Protein AF-A0AAP4R374-F1 (afdb_monomer)

Secondary structure (DSSP, 8-state):
--TTTT-HHHHHHHHHHTSTTGGGSTTT---PPP-HHHHHHHHHHHHHHHHHGGG----TTHHHHSPPTTSPPPP--S--HHHHHHHHHHHHHHHTTB-TTT-PBPTT-PPP--

Sequence (114 aa):
MSVAAGSSRSALLLGSAFDANGGNDPVSNLEVHADRERVHGYNVIGKFLRANDGRNPKVPDLDKIVPLPPAKLLAWDATFQWQNDQDDVNEMARARHLDPATGLLLPGSTAPHG

InterPro domains:
  IPR045653 Domain of unknown function DUF6396 [PF19933] (10-104)

Foldseek 3Di:
DDLQQLDLVNLQLQLLLLDPCSCVDPSNPPVDHRDVVSNVQSVLSSVVSVVCVVVRDGQNVCCQRRNDPPDDHDDDPSDGPRVVVLVVQCVVCVVVCAHSVPRHHPPPPDDPDD

Mean predicted aligned error: 6.74 Å

Radius of gyration: 18.94 Å; Cα contacts (8 Å, |Δi|>4): 130; chains: 1; bounding box: 46×26×62 Å

pLDDT: mean 87.23, std 11.71, range [48.38, 97.5]

Structure (mmCIF, N/CA/C/O backbone):
data_AF-A0AAP4R374-F1
#
_entry.id   AF-A0AAP4R374-F1
#
loop_
_atom_site.group_PDB
_atom_site.id
_atom_site.type_symbol
_atom_site.label_atom_id
_atom_site.label_alt_id
_atom_site.label_comp_id
_atom_site.label_asym_id
_atom_site.label_entity_id
_atom_site.label_seq_id
_atom_site.pdbx_PDB_ins_code
_atom_site.Cartn_x
_atom_site.Cartn_y
_atom_site.Cartn_z
_atom_site.occupancy
_atom_site.B_iso_or_equiv
_atom_site.auth_seq_id
_atom_site.auth_comp_id
_atom_site.auth_asym_id
_atom_site.auth_atom_id
_atom_site.pdbx_PDB_model_num
ATOM 1 N N . MET A 1 1 ? 4.014 13.665 -1.051 1.00 78.00 1 MET A N 1
ATOM 2 C CA . MET A 1 1 ? 3.683 12.566 -0.111 1.00 78.00 1 MET A CA 1
ATOM 3 C C . MET A 1 1 ? 4.255 11.265 -0.656 1.00 78.00 1 MET A C 1
ATOM 5 O O . MET A 1 1 ? 4.274 11.107 -1.869 1.00 78.00 1 MET A O 1
ATOM 9 N N . SER A 1 2 ? 4.753 10.365 0.189 1.00 94.81 2 SER A N 1
ATOM 10 C CA . SER A 1 2 ? 5.389 9.103 -0.228 1.00 94.81 2 SER A CA 1
ATOM 11 C C . SER A 1 2 ? 4.437 7.912 -0.078 1.00 94.81 2 SER A C 1
ATOM 13 O O . SER A 1 2 ? 3.379 8.037 0.539 1.00 94.81 2 SER A O 1
ATOM 15 N N . VAL A 1 3 ? 4.818 6.748 -0.614 1.00 97.00 3 VAL A N 1
ATOM 16 C CA . VAL A 1 3 ? 4.079 5.490 -0.395 1.00 97.00 3 VAL A CA 1
ATOM 17 C C . VAL A 1 3 ? 4.062 5.111 1.082 1.00 97.00 3 VAL A C 1
ATOM 19 O O . VAL A 1 3 ? 3.003 4.797 1.613 1.00 97.00 3 VAL A O 1
ATOM 22 N N . ALA A 1 4 ? 5.204 5.236 1.766 1.00 96.56 4 ALA A N 1
ATOM 23 C CA . ALA A 1 4 ? 5.304 4.926 3.189 1.00 96.56 4 ALA A CA 1
ATOM 24 C C . ALA A 1 4 ? 4.356 5.778 4.051 1.00 96.56 4 ALA A C 1
ATOM 26 O O . ALA A 1 4 ? 3.785 5.300 5.030 1.00 96.56 4 ALA A O 1
ATOM 27 N N . ALA A 1 5 ? 4.127 7.027 3.634 1.00 96.69 5 ALA A N 1
ATOM 28 C CA . ALA A 1 5 ? 3.185 7.945 4.267 1.00 96.69 5 ALA A CA 1
ATOM 29 C C . ALA A 1 5 ? 1.711 7.708 3.881 1.00 96.69 5 ALA A C 1
ATOM 31 O O . ALA A 1 5 ? 0.867 8.512 4.261 1.00 96.69 5 ALA A O 1
ATOM 32 N N . GLY A 1 6 ? 1.398 6.656 3.119 1.00 96.88 6 GLY A N 1
ATOM 33 C CA 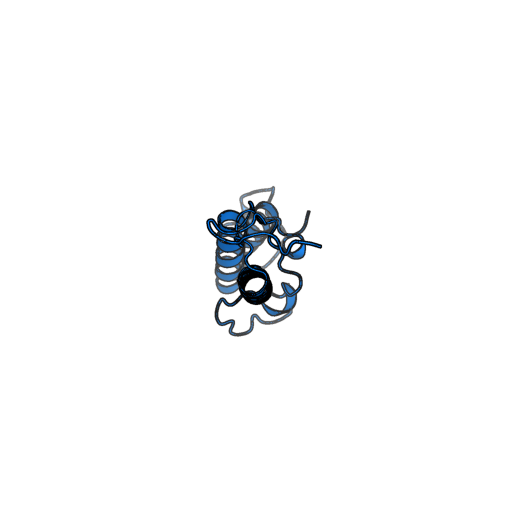. GLY A 1 6 ? 0.027 6.300 2.751 1.00 96.88 6 GLY A CA 1
ATOM 34 C C . GLY A 1 6 ? -0.439 6.802 1.381 1.00 96.88 6 GLY A C 1
ATOM 35 O O . GLY A 1 6 ? -1.610 6.671 1.037 1.00 96.88 6 GLY A O 1
ATOM 36 N N . SER A 1 7 ? 0.443 7.372 0.551 1.00 97.50 7 SER A N 1
ATOM 37 C CA . SER A 1 7 ? 0.018 7.911 -0.745 1.00 97.50 7 SER A CA 1
ATOM 38 C C . SER A 1 7 ? -0.174 6.817 -1.798 1.00 97.50 7 SER A C 1
ATOM 40 O O . SER A 1 7 ? 0.780 6.367 -2.439 1.00 97.50 7 SER A O 1
ATOM 42 N N . SER A 1 8 ? -1.433 6.452 -2.052 1.00 97.19 8 SER A N 1
ATOM 43 C CA . SER A 1 8 ? -1.800 5.528 -3.136 1.00 97.19 8 SER A CA 1
ATOM 44 C C . SER A 1 8 ? -1.416 6.055 -4.527 1.00 97.19 8 SER A C 1
ATOM 46 O O . SER A 1 8 ? -1.103 5.270 -5.423 1.00 97.19 8 SER A O 1
ATOM 48 N N . ARG A 1 9 ? -1.378 7.384 -4.706 1.00 95.25 9 ARG A N 1
ATOM 49 C CA . ARG A 1 9 ? -0.903 8.034 -5.937 1.00 95.25 9 ARG A CA 1
ATOM 50 C C . ARG A 1 9 ? 0.592 7.822 -6.149 1.00 95.25 9 ARG A C 1
ATOM 52 O O . ARG A 1 9 ? 0.995 7.495 -7.259 1.00 95.25 9 ARG A O 1
ATOM 59 N N . SER A 1 10 ? 1.402 7.959 -5.102 1.00 95.69 10 SER A N 1
ATOM 60 C CA . SER A 1 10 ? 2.837 7.672 -5.199 1.00 95.69 10 SER A CA 1
ATOM 61 C C . SER A 1 10 ? 3.101 6.192 -5.469 1.00 95.69 10 SER A C 1
ATOM 63 O O . SER A 1 10 ? 4.038 5.875 -6.194 1.00 95.69 10 SER A O 1
ATOM 65 N N . ALA A 1 11 ? 2.254 5.289 -4.957 1.00 96.56 11 ALA A N 1
ATOM 66 C CA . ALA A 1 11 ? 2.372 3.858 -5.241 1.00 96.56 11 ALA A CA 1
ATOM 67 C C . ALA A 1 11 ? 2.091 3.574 -6.720 1.00 96.56 11 ALA A C 1
ATOM 69 O O . ALA A 1 11 ? 2.856 2.864 -7.360 1.00 96.56 11 ALA A O 1
ATOM 70 N N . LEU A 1 12 ? 1.048 4.196 -7.283 1.00 93.75 12 LEU A N 1
ATOM 71 C CA . LEU A 1 12 ? 0.757 4.105 -8.713 1.00 93.75 12 LEU A CA 1
ATOM 72 C C . LEU A 1 12 ? 1.921 4.626 -9.565 1.00 93.75 12 LEU A C 1
ATOM 74 O O . LEU A 1 12 ? 2.329 3.942 -10.492 1.00 93.75 12 LEU A O 1
ATOM 78 N N . LEU A 1 13 ? 2.471 5.799 -9.234 1.00 92.44 13 LEU A N 1
ATOM 79 C CA . LEU A 1 13 ? 3.590 6.388 -9.977 1.00 92.44 13 LEU A CA 1
ATOM 80 C C . LEU A 1 13 ? 4.830 5.488 -9.971 1.00 92.44 13 LEU A C 1
ATOM 82 O O . LEU A 1 13 ? 5.442 5.296 -11.017 1.00 92.44 13 LEU A O 1
ATOM 86 N N . LEU A 1 14 ? 5.177 4.903 -8.820 1.00 93.12 14 LEU A N 1
ATOM 87 C CA . LEU A 1 14 ? 6.295 3.961 -8.731 1.00 93.12 14 LEU A CA 1
ATOM 88 C C . LEU A 1 14 ? 6.010 2.665 -9.492 1.00 93.12 14 LEU A C 1
ATOM 90 O O . LEU A 1 14 ? 6.886 2.180 -10.198 1.00 93.12 14 LEU A O 1
ATOM 94 N N . GLY A 1 15 ? 4.787 2.135 -9.410 1.00 93.38 15 GLY A N 1
ATOM 95 C CA . GLY A 1 15 ? 4.365 0.997 -10.225 1.00 93.38 15 GLY A CA 1
ATOM 96 C C . GLY A 1 15 ? 4.526 1.275 -11.721 1.00 93.38 15 GLY A C 1
ATOM 97 O O . GLY A 1 15 ? 5.141 0.477 -12.416 1.00 93.38 15 GLY A O 1
ATOM 98 N N . SER A 1 16 ? 4.061 2.432 -12.200 1.00 91.25 16 SER A N 1
ATOM 99 C CA . SER A 1 16 ? 4.226 2.842 -13.599 1.00 91.25 16 SER A CA 1
ATOM 100 C C . SER A 1 16 ? 5.692 2.990 -13.997 1.00 91.25 16 SER A C 1
ATOM 102 O O . SER A 1 16 ? 6.052 2.588 -15.096 1.00 91.25 16 SER A O 1
ATOM 104 N N . ALA A 1 17 ? 6.549 3.515 -13.117 1.00 89.62 17 ALA A N 1
ATOM 105 C CA . ALA A 1 17 ? 7.972 3.680 -13.410 1.00 89.62 17 ALA A CA 1
ATOM 106 C C . ALA A 1 17 ? 8.695 2.345 -13.663 1.00 89.62 17 ALA A C 1
ATOM 108 O O . ALA A 1 17 ? 9.593 2.293 -14.496 1.00 89.62 17 ALA A O 1
ATOM 109 N N . PHE A 1 18 ? 8.291 1.267 -12.980 1.00 90.75 18 PHE A N 1
ATOM 110 C CA . PHE A 1 18 ? 8.838 -0.083 -13.178 1.00 90.75 18 PHE A CA 1
ATOM 111 C C . PHE A 1 18 ? 8.139 -0.879 -14.296 1.00 90.75 18 PHE A C 1
ATOM 113 O O . PHE A 1 18 ? 8.526 -2.020 -14.564 1.00 90.75 18 PHE A O 1
ATOM 120 N N . ASP A 1 19 ? 7.113 -0.332 -14.951 1.00 89.06 19 ASP A N 1
ATOM 121 C CA . ASP A 1 19 ? 6.484 -0.971 -16.108 1.00 89.06 19 ASP A CA 1
ATOM 122 C C . ASP A 1 19 ? 7.405 -0.859 -17.338 1.00 89.06 19 ASP A C 1
ATOM 124 O O . ASP A 1 19 ? 8.060 0.158 -17.556 1.00 89.06 19 ASP A O 1
ATOM 128 N N . ALA A 1 20 ? 7.431 -1.887 -18.190 1.00 75.44 20 ALA A N 1
ATOM 129 C CA . ALA A 1 20 ? 8.179 -1.881 -19.449 1.00 75.44 20 ALA A CA 1
ATOM 130 C C . ALA A 1 20 ? 7.758 -0.743 -20.396 1.00 75.44 20 ALA A C 1
ATOM 132 O O . ALA A 1 20 ? 8.562 -0.293 -21.209 1.00 75.44 20 ALA A O 1
ATOM 133 N N . ASN A 1 21 ? 6.518 -0.265 -20.271 1.00 70.44 21 ASN A N 1
ATOM 134 C CA . ASN A 1 21 ? 6.004 0.886 -21.016 1.00 70.44 21 ASN A CA 1
ATOM 135 C C . ASN A 1 21 ? 6.115 2.213 -20.240 1.00 70.44 21 ASN A C 1
ATOM 137 O O . ASN A 1 21 ? 5.766 3.263 -20.782 1.00 70.44 21 ASN A O 1
ATOM 141 N N . GLY A 1 22 ? 6.596 2.180 -18.991 1.00 61.06 22 GLY A N 1
ATOM 142 C CA . GLY A 1 22 ? 6.677 3.321 -18.075 1.00 61.06 22 GLY A CA 1
ATOM 143 C C . GLY A 1 22 ? 7.527 4.486 -18.579 1.00 61.06 22 GLY A C 1
ATOM 144 O O . GLY A 1 22 ? 7.309 5.627 -18.173 1.00 61.06 22 GLY A O 1
ATOM 145 N N . GLY A 1 23 ? 8.440 4.212 -19.517 1.00 54.22 23 GLY A N 1
ATOM 146 C CA . GLY A 1 23 ? 9.275 5.214 -20.183 1.00 54.22 23 GLY A CA 1
ATOM 147 C C . GLY A 1 23 ? 8.544 6.115 -21.188 1.00 54.22 23 GLY A C 1
ATOM 148 O O . GLY A 1 23 ? 9.129 7.100 -21.627 1.00 54.22 23 GLY A O 1
ATOM 149 N N . ASN A 1 24 ? 7.286 5.817 -21.549 1.00 61.09 24 ASN A N 1
ATOM 150 C CA . ASN A 1 24 ? 6.504 6.645 -22.480 1.00 61.09 24 ASN A CA 1
ATOM 151 C C . ASN A 1 24 ? 5.680 7.747 -21.791 1.00 61.09 24 ASN A C 1
ATOM 153 O O . ASN A 1 24 ? 5.221 8.664 -22.473 1.00 61.09 24 ASN A O 1
ATOM 157 N N . ASP A 1 25 ? 5.489 7.684 -20.468 1.00 68.06 25 ASP A N 1
ATOM 158 C CA . ASP A 1 25 ? 4.851 8.756 -19.698 1.00 68.06 25 ASP A CA 1
ATOM 159 C C . ASP A 1 25 ? 5.938 9.624 -19.029 1.00 68.06 25 ASP A C 1
ATOM 161 O O . ASP A 1 25 ? 6.671 9.136 -18.160 1.00 68.06 25 ASP A O 1
ATOM 165 N N . PRO A 1 26 ? 6.060 10.916 -19.396 1.00 66.44 26 PRO A N 1
ATOM 166 C CA . PRO A 1 26 ? 7.063 11.808 -18.819 1.00 66.44 26 PRO A CA 1
ATOM 167 C C . PRO A 1 26 ? 6.907 12.009 -17.303 1.00 66.44 26 PRO A C 1
ATOM 169 O O . PRO A 1 26 ? 7.854 12.446 -16.655 1.00 66.44 26 PRO A O 1
ATOM 172 N N . VAL A 1 27 ? 5.747 11.690 -16.717 1.00 68.81 27 VAL A N 1
ATOM 173 C CA . VAL A 1 27 ? 5.487 11.809 -15.273 1.00 68.81 27 VAL A CA 1
ATOM 174 C C . VAL A 1 27 ? 6.043 10.618 -14.479 1.00 68.81 27 VAL A C 1
ATOM 176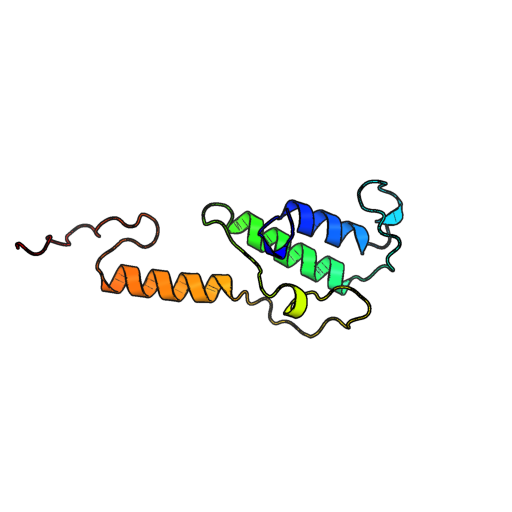 O O . VAL A 1 27 ? 6.340 10.770 -13.293 1.00 68.81 27 VAL A O 1
ATOM 179 N N . SER A 1 28 ? 6.202 9.445 -15.100 1.00 65.12 28 SER A N 1
ATOM 180 C CA . SER A 1 28 ? 6.709 8.224 -14.448 1.00 65.12 28 SER A CA 1
ATOM 181 C C . SER A 1 28 ? 8.101 7.791 -14.908 1.00 65.12 28 SER A C 1
ATOM 183 O O . SER A 1 28 ? 8.598 6.768 -14.441 1.00 65.12 28 SER A O 1
ATOM 185 N N . ASN A 1 29 ? 8.750 8.540 -15.801 1.00 69.38 29 ASN A N 1
ATOM 186 C CA . ASN A 1 29 ? 10.088 8.201 -16.272 1.00 69.38 29 ASN A CA 1
ATOM 187 C C . ASN A 1 29 ? 11.146 8.456 -15.178 1.00 69.38 29 ASN A C 1
ATOM 189 O O . ASN A 1 29 ? 11.546 9.593 -14.939 1.00 69.38 29 ASN A O 1
ATOM 193 N N . LEU A 1 30 ? 11.583 7.384 -14.509 1.00 74.25 30 LEU A N 1
ATOM 194 C CA . LEU A 1 30 ? 12.618 7.408 -13.465 1.00 74.25 30 LEU A CA 1
ATOM 195 C C . LEU A 1 30 ? 13.944 6.771 -13.913 1.00 74.25 30 LEU A C 1
ATOM 197 O O . LEU A 1 30 ? 14.783 6.483 -13.064 1.00 74.25 30 LEU A O 1
ATOM 201 N N . GLU A 1 31 ? 14.119 6.500 -15.214 1.00 76.56 31 GLU A N 1
ATOM 202 C CA . GLU A 1 31 ? 15.300 5.806 -15.767 1.00 76.56 31 GLU A CA 1
ATOM 203 C C . GLU A 1 31 ? 15.601 4.450 -15.087 1.00 76.56 31 GLU A C 1
ATOM 205 O O . GLU A 1 31 ? 16.736 3.974 -15.059 1.00 76.56 31 GLU A O 1
ATOM 210 N N . VAL A 1 32 ? 14.573 3.801 -14.532 1.00 80.31 32 VAL A N 1
ATOM 211 C CA . VAL A 1 32 ? 14.683 2.483 -13.897 1.00 80.31 32 VAL A CA 1
ATOM 212 C C . VAL A 1 32 ? 14.439 1.362 -14.905 1.00 80.31 32 VAL A C 1
ATOM 214 O O . VAL A 1 32 ? 13.701 1.516 -15.878 1.00 80.31 32 VAL A O 1
ATOM 217 N N . HIS A 1 33 ? 15.042 0.198 -14.661 1.00 85.25 33 HIS A N 1
ATOM 218 C CA . HIS A 1 33 ? 14.735 -1.001 -15.434 1.00 85.25 33 HIS A CA 1
ATOM 219 C C . HIS A 1 33 ? 13.331 -1.518 -15.115 1.00 85.25 33 HIS A C 1
ATOM 221 O O . HIS A 1 33 ? 12.885 -1.474 -13.967 1.00 85.25 33 HIS A O 1
ATOM 227 N N . ALA A 1 34 ? 12.670 -2.067 -16.134 1.00 88.25 34 ALA A N 1
ATOM 228 C CA . ALA A 1 34 ? 11.382 -2.719 -15.969 1.00 88.25 34 ALA A CA 1
ATOM 229 C C . ALA A 1 34 ? 11.481 -3.904 -14.993 1.00 88.25 34 ALA A C 1
ATOM 231 O O . ALA A 1 34 ? 12.366 -4.751 -15.121 1.00 88.25 34 ALA A O 1
ATOM 232 N N . ASP A 1 35 ? 10.545 -3.986 -14.051 1.00 91.00 35 ASP A N 1
ATOM 233 C CA . ASP A 1 35 ? 10.516 -4.998 -12.996 1.00 91.00 35 ASP A CA 1
ATOM 234 C C . ASP A 1 35 ? 9.060 -5.343 -12.655 1.00 91.00 35 ASP A C 1
ATOM 236 O O . ASP A 1 35 ? 8.364 -4.633 -11.926 1.00 91.00 35 ASP A O 1
ATOM 240 N N . ARG A 1 36 ? 8.581 -6.462 -13.209 1.00 90.44 36 ARG A N 1
ATOM 241 C CA . ARG A 1 36 ? 7.182 -6.894 -13.064 1.00 90.44 36 ARG A CA 1
ATOM 242 C C . ARG A 1 36 ? 6.798 -7.204 -11.620 1.00 90.44 36 ARG A C 1
ATOM 244 O O . ARG A 1 36 ? 5.634 -7.020 -11.264 1.00 90.44 36 ARG A O 1
ATOM 251 N N . GLU A 1 37 ? 7.736 -7.672 -10.802 1.00 91.31 37 GLU A N 1
ATOM 252 C CA . GLU A 1 37 ? 7.447 -7.999 -9.407 1.00 91.31 37 GLU A CA 1
ATOM 253 C C . GLU A 1 37 ? 7.252 -6.715 -8.593 1.00 91.31 37 GLU A C 1
ATOM 255 O O . GLU A 1 37 ? 6.305 -6.619 -7.811 1.00 91.31 37 GLU A O 1
ATOM 260 N N . ARG A 1 38 ? 8.047 -5.669 -8.861 1.00 92.50 38 ARG A N 1
ATOM 261 C CA . ARG A 1 38 ? 7.830 -4.329 -8.285 1.00 92.50 38 ARG A CA 1
ATOM 262 C C . ARG A 1 38 ? 6.531 -3.694 -8.749 1.00 92.50 38 ARG A C 1
ATOM 264 O O . ARG A 1 38 ? 5.817 -3.128 -7.922 1.00 92.50 38 ARG A O 1
ATOM 271 N N . VAL A 1 39 ? 6.197 -3.804 -10.038 1.00 93.31 39 VAL A N 1
ATOM 272 C CA . VAL A 1 39 ? 4.896 -3.347 -10.559 1.00 93.31 39 VAL A CA 1
ATOM 273 C C . VAL A 1 39 ? 3.766 -4.016 -9.777 1.00 93.31 39 VAL A C 1
ATOM 275 O O . VAL A 1 39 ? 2.847 -3.345 -9.303 1.00 93.31 39 VAL A O 1
ATOM 278 N N . HIS A 1 40 ? 3.838 -5.338 -9.598 1.00 92.88 40 HIS A N 1
ATOM 279 C CA . HIS A 1 40 ? 2.850 -6.081 -8.824 1.00 92.88 40 HIS A CA 1
ATOM 280 C C . HIS A 1 40 ? 2.787 -5.606 -7.365 1.00 92.88 40 HIS A C 1
ATOM 282 O O . HIS A 1 40 ? 1.701 -5.282 -6.884 1.00 92.88 40 HIS A O 1
ATOM 288 N N . GLY A 1 41 ? 3.933 -5.483 -6.691 1.00 94.25 41 GLY A N 1
ATOM 289 C CA . GLY A 1 41 ? 4.013 -5.028 -5.304 1.00 94.25 41 GLY A CA 1
ATOM 290 C C . GLY A 1 41 ? 3.393 -3.643 -5.097 1.00 94.25 41 GLY A C 1
ATOM 291 O O . GLY A 1 41 ? 2.505 -3.475 -4.260 1.00 94.25 41 GLY A O 1
ATOM 292 N N . TYR A 1 42 ? 3.765 -2.658 -5.919 1.00 95.25 42 TYR A N 1
ATOM 293 C CA . TYR A 1 42 ? 3.186 -1.314 -5.845 1.00 95.25 42 TYR A CA 1
ATOM 294 C C . TYR A 1 42 ? 1.689 -1.281 -6.179 1.00 95.25 42 TYR A C 1
ATOM 296 O O . TYR A 1 42 ? 0.945 -0.495 -5.585 1.00 95.25 42 TYR A O 1
ATOM 304 N N . ASN A 1 43 ? 1.211 -2.163 -7.060 1.00 95.19 43 ASN A N 1
ATOM 305 C CA . ASN A 1 43 ? -0.217 -2.310 -7.336 1.00 95.19 43 ASN A CA 1
ATOM 306 C C . ASN A 1 43 ? -0.992 -2.870 -6.135 1.00 95.19 43 ASN A C 1
ATOM 308 O O . ASN A 1 43 ? -2.084 -2.375 -5.838 1.00 95.19 43 ASN A O 1
ATOM 312 N N . VAL A 1 44 ? -0.446 -3.869 -5.434 1.00 96.19 44 VAL A N 1
ATOM 313 C CA . VAL A 1 44 ? -1.042 -4.412 -4.202 1.00 96.19 44 VAL A CA 1
ATOM 314 C C . VAL A 1 44 ? -1.074 -3.337 -3.113 1.00 96.19 44 VAL A C 1
ATOM 316 O O . VAL A 1 44 ? -2.143 -3.077 -2.558 1.00 96.19 44 VAL A O 1
ATOM 319 N N . ILE A 1 45 ? 0.039 -2.630 -2.886 1.00 96.75 45 ILE A N 1
ATOM 320 C CA . ILE A 1 45 ? 0.112 -1.511 -1.930 1.00 96.75 45 ILE A CA 1
ATOM 321 C C . ILE A 1 45 ? -0.909 -0.422 -2.277 1.00 96.75 45 ILE A C 1
ATOM 323 O O . ILE A 1 45 ? -1.666 0.026 -1.418 1.00 96.75 45 ILE A O 1
ATOM 327 N N . GLY A 1 46 ? -0.980 -0.004 -3.542 1.00 96.94 46 GLY A N 1
ATOM 328 C CA . GLY A 1 46 ? -1.915 1.028 -3.982 1.00 96.94 46 GLY A CA 1
ATOM 329 C C . GLY A 1 46 ? -3.381 0.633 -3.775 1.00 96.94 46 GLY A C 1
ATOM 330 O O . GLY A 1 46 ? -4.190 1.475 -3.385 1.00 96.94 46 GLY A O 1
ATOM 331 N N . LYS A 1 47 ? -3.735 -0.641 -4.002 1.00 96.69 47 LYS A N 1
ATOM 332 C CA . LYS A 1 47 ? -5.078 -1.171 -3.708 1.00 96.69 47 LYS A CA 1
ATOM 333 C C . LYS A 1 47 ? -5.366 -1.168 -2.209 1.00 96.69 47 LYS A C 1
ATOM 335 O O . LYS A 1 47 ? -6.425 -0.686 -1.820 1.00 96.69 47 LYS A O 1
ATOM 340 N N . PHE A 1 48 ? -4.424 -1.639 -1.393 1.00 96.56 48 PHE A N 1
ATOM 341 C CA . PHE A 1 48 ? -4.534 -1.622 0.064 1.00 96.56 48 PHE A CA 1
ATOM 342 C C . PHE A 1 48 ? -4.766 -0.202 0.601 1.00 96.56 48 PHE A C 1
ATOM 344 O O . PHE A 1 48 ? -5.723 0.023 1.339 1.00 96.56 48 PHE A O 1
ATOM 351 N N . LEU A 1 49 ? -3.954 0.769 0.174 1.00 97.19 49 LEU A N 1
ATOM 352 C CA . LEU A 1 49 ? -4.077 2.162 0.606 1.00 97.19 49 LEU A CA 1
ATOM 353 C C . LEU A 1 49 ? -5.437 2.763 0.231 1.00 97.19 49 LEU A C 1
ATOM 355 O O . LEU A 1 49 ? -6.075 3.385 1.070 1.00 97.19 49 LEU A O 1
ATOM 359 N N . ARG A 1 50 ? -5.925 2.533 -0.997 1.00 96.75 50 ARG A N 1
ATOM 360 C CA . ARG A 1 50 ? -7.251 3.026 -1.418 1.00 96.75 50 ARG A CA 1
ATOM 361 C C . ARG A 1 50 ? -8.398 2.366 -0.658 1.00 96.75 50 ARG A C 1
ATOM 363 O O . ARG A 1 50 ? -9.356 3.046 -0.318 1.00 96.75 50 ARG A O 1
ATOM 370 N N . ALA A 1 51 ? -8.313 1.062 -0.402 1.00 96.06 51 ALA A N 1
ATOM 371 C CA . ALA A 1 51 ? -9.353 0.333 0.320 1.00 96.06 51 ALA A CA 1
ATOM 372 C C . ALA A 1 51 ? -9.494 0.801 1.778 1.00 96.06 51 ALA A C 1
ATOM 374 O O . ALA A 1 51 ? -10.569 0.679 2.358 1.00 96.06 51 ALA A O 1
ATOM 375 N N . ASN A 1 52 ? -8.422 1.351 2.353 1.00 94.75 52 ASN A N 1
ATOM 376 C CA . ASN A 1 52 ? -8.357 1.740 3.757 1.00 94.75 52 ASN A CA 1
ATOM 377 C C . ASN A 1 52 ? -8.277 3.257 3.979 1.00 94.75 52 ASN A C 1
ATOM 379 O O . ASN A 1 52 ? -8.145 3.672 5.123 1.00 94.75 52 ASN A O 1
ATOM 383 N N . ASP A 1 53 ? -8.375 4.081 2.929 1.00 92.00 53 ASP A N 1
ATOM 384 C CA . ASP A 1 53 ? -8.094 5.531 2.943 1.00 92.00 53 ASP A CA 1
ATOM 385 C C . ASP A 1 53 ? -8.801 6.290 4.085 1.00 92.00 53 ASP A C 1
ATOM 387 O O . ASP A 1 53 ? -8.193 7.110 4.772 1.00 92.00 53 ASP A O 1
ATOM 391 N N . GLY A 1 54 ? -10.052 5.921 4.392 1.00 90.75 54 GLY A N 1
ATOM 392 C CA . GLY A 1 54 ? -10.834 6.503 5.492 1.00 90.75 54 GLY A CA 1
ATOM 393 C C . GLY A 1 54 ? -10.280 6.252 6.904 1.00 90.75 54 GLY A C 1
ATOM 394 O O . GLY A 1 54 ? -10.757 6.856 7.859 1.00 90.75 54 GLY A O 1
ATOM 395 N N . ARG A 1 55 ? -9.276 5.381 7.051 1.00 91.12 55 ARG A N 1
ATOM 396 C CA . ARG A 1 55 ? -8.576 5.076 8.309 1.00 91.12 55 ARG A CA 1
ATOM 397 C C . ARG A 1 55 ? -7.111 5.521 8.293 1.00 91.12 55 ARG A C 1
ATOM 399 O O . ARG A 1 55 ? -6.344 5.121 9.165 1.00 91.12 55 ARG A O 1
ATOM 406 N N . ASN A 1 56 ? -6.726 6.358 7.323 1.00 92.69 56 ASN A N 1
ATOM 407 C CA . ASN A 1 56 ? -5.381 6.925 7.189 1.00 92.69 56 ASN A CA 1
ATOM 408 C C . ASN A 1 56 ? -4.264 5.850 7.222 1.00 92.69 56 ASN A C 1
ATOM 410 O O . ASN A 1 56 ? -3.418 5.855 8.126 1.00 92.69 56 ASN A O 1
ATOM 414 N N . PRO A 1 57 ? -4.271 4.898 6.269 1.00 96.25 57 PRO A N 1
ATOM 415 C CA . PRO A 1 57 ? -3.356 3.768 6.265 1.00 96.25 57 PRO A CA 1
ATOM 416 C C . PRO A 1 57 ? -1.927 4.215 5.961 1.00 96.25 57 PRO A C 1
ATOM 418 O O . PRO A 1 57 ? -1.695 5.161 5.206 1.00 96.25 57 PRO A O 1
ATOM 421 N N . LYS A 1 58 ? -0.948 3.511 6.531 1.00 96.25 58 LYS A N 1
ATOM 422 C CA . LYS A 1 58 ? 0.484 3.779 6.327 1.00 96.25 58 LYS A CA 1
ATOM 423 C C . LYS A 1 58 ? 1.232 2.489 6.026 1.00 96.25 58 LYS A C 1
ATOM 425 O O . LYS A 1 58 ? 0.776 1.410 6.388 1.00 96.25 58 LYS A O 1
ATOM 430 N N . VAL A 1 59 ? 2.387 2.621 5.379 1.00 96.19 59 VAL A N 1
ATOM 431 C CA . VAL A 1 59 ? 3.269 1.494 5.029 1.00 96.19 59 VAL A CA 1
ATOM 432 C C . VAL A 1 59 ? 4.704 1.840 5.452 1.00 96.19 59 VAL A C 1
ATOM 434 O O . VAL A 1 59 ? 5.572 2.047 4.602 1.00 96.19 59 VAL A O 1
ATOM 437 N N . PRO A 1 60 ? 4.968 2.027 6.759 1.00 94.69 60 PRO A N 1
ATOM 438 C CA . PRO A 1 60 ? 6.278 2.478 7.242 1.00 94.69 60 PRO A CA 1
ATOM 439 C C . PRO A 1 60 ? 7.403 1.471 6.954 1.00 94.69 60 PRO A C 1
ATOM 441 O O . PRO A 1 60 ? 8.572 1.837 6.924 1.00 94.69 60 PRO A O 1
ATOM 444 N N . ASP A 1 61 ? 7.046 0.214 6.719 1.00 92.75 61 ASP A N 1
ATOM 445 C CA . ASP A 1 61 ? 7.894 -0.919 6.373 1.00 92.75 61 ASP A CA 1
ATOM 446 C C . ASP A 1 61 ? 7.983 -1.167 4.857 1.00 92.75 61 ASP A C 1
ATOM 448 O O . ASP A 1 61 ? 8.343 -2.263 4.433 1.00 92.75 61 ASP A O 1
ATOM 452 N N . LEU A 1 62 ? 7.706 -0.148 4.032 1.00 94.44 62 LEU A N 1
ATOM 453 C CA . LEU A 1 62 ? 7.770 -0.229 2.568 1.00 94.44 62 LEU A CA 1
ATOM 454 C C . LEU A 1 62 ? 9.059 -0.884 2.058 1.00 94.44 62 LEU A C 1
ATOM 456 O O . LEU A 1 62 ? 8.993 -1.721 1.164 1.00 94.44 62 LEU A O 1
ATOM 460 N N . ASP A 1 63 ? 10.209 -0.548 2.645 1.00 92.69 63 ASP A N 1
ATOM 461 C CA . ASP A 1 63 ? 11.505 -1.096 2.231 1.00 92.69 63 ASP A CA 1
ATOM 462 C C . ASP A 1 63 ? 11.647 -2.601 2.510 1.00 92.69 63 ASP A C 1
ATOM 464 O O . ASP A 1 63 ? 12.511 -3.258 1.942 1.00 92.69 63 ASP A O 1
ATOM 468 N N . LYS A 1 64 ? 10.800 -3.178 3.367 1.00 90.19 64 LYS A N 1
ATOM 469 C CA . LYS A 1 64 ? 10.735 -4.630 3.582 1.00 90.19 64 LYS A CA 1
ATOM 470 C C . LYS A 1 64 ? 9.804 -5.316 2.583 1.00 90.19 64 LYS A C 1
ATOM 472 O O . LYS A 1 64 ? 10.004 -6.487 2.285 1.00 90.19 64 LYS A O 1
ATOM 477 N N . ILE A 1 65 ? 8.803 -4.588 2.085 1.00 91.81 65 ILE A N 1
ATOM 478 C CA . ILE A 1 65 ? 7.745 -5.108 1.213 1.00 91.81 65 ILE A CA 1
ATOM 479 C C . ILE A 1 65 ? 8.146 -4.982 -0.266 1.00 91.81 65 ILE A C 1
ATOM 481 O O . ILE A 1 65 ? 8.143 -5.962 -1.005 1.00 91.81 65 ILE A O 1
ATOM 485 N N . VAL A 1 66 ? 8.522 -3.777 -0.704 1.00 93.69 66 VAL A N 1
ATOM 486 C CA . VAL A 1 66 ? 8.966 -3.465 -2.074 1.00 93.69 66 VAL A CA 1
ATOM 487 C C . VAL A 1 66 ? 10.174 -2.514 -1.993 1.00 93.69 66 VAL A C 1
ATOM 489 O O . VAL A 1 66 ? 10.036 -1.319 -2.272 1.00 93.69 66 VAL A O 1
ATOM 492 N N . PRO A 1 67 ? 11.368 -3.003 -1.594 1.00 92.88 67 PRO A N 1
ATOM 493 C CA . PRO A 1 67 ? 12.572 -2.169 -1.491 1.00 92.88 67 PRO A CA 1
ATOM 494 C C . PRO A 1 67 ? 12.916 -1.549 -2.838 1.00 92.88 67 PRO A C 1
ATOM 496 O O . PRO A 1 67 ? 12.763 -2.234 -3.837 1.00 92.88 67 PRO A O 1
ATOM 499 N N . LEU A 1 68 ? 13.434 -0.318 -2.921 1.00 91.75 68 LEU A N 1
ATOM 500 C CA . LEU A 1 68 ? 13.942 0.269 -4.180 1.00 91.75 68 LEU A CA 1
ATOM 501 C C . LEU A 1 68 ? 15.228 -0.428 -4.700 1.00 91.75 68 LEU A C 1
ATOM 503 O O . LEU A 1 68 ? 15.916 -1.083 -3.914 1.00 91.75 68 LEU A O 1
ATOM 507 N N . PRO A 1 69 ? 15.561 -0.372 -6.011 1.00 88.00 69 PRO A N 1
ATOM 508 C CA . PRO A 1 69 ? 16.784 -0.992 -6.528 1.00 88.00 69 PRO A CA 1
ATOM 509 C C . PRO A 1 69 ? 18.029 -0.337 -5.904 1.00 88.00 69 PRO A C 1
ATOM 511 O O . PRO A 1 69 ? 17.974 0.843 -5.555 1.00 88.00 69 PRO A O 1
ATOM 514 N N . PRO A 1 70 ? 19.157 -1.064 -5.763 1.00 88.50 70 PRO A N 1
ATOM 515 C CA . PRO A 1 70 ? 19.462 -2.376 -6.350 1.00 88.50 70 PRO A CA 1
ATOM 516 C C . PRO A 1 70 ? 19.012 -3.582 -5.506 1.00 88.50 70 PRO A C 1
ATOM 518 O O . PRO A 1 70 ? 19.335 -4.720 -5.848 1.00 88.50 70 PRO A O 1
ATOM 521 N N . ALA A 1 71 ? 18.305 -3.365 -4.394 1.00 90.75 71 ALA A N 1
ATOM 522 C CA . ALA A 1 71 ? 17.862 -4.460 -3.542 1.00 90.75 71 ALA A CA 1
ATOM 523 C C . ALA A 1 71 ? 16.902 -5.398 -4.292 1.00 90.75 71 ALA A C 1
ATOM 525 O O . ALA A 1 71 ? 16.040 -4.964 -5.065 1.00 90.75 71 ALA A O 1
ATOM 526 N N . LYS A 1 72 ? 17.066 -6.702 -4.060 1.00 83.88 72 LYS A N 1
ATOM 527 C CA . LYS A 1 72 ? 16.165 -7.718 -4.605 1.00 83.88 72 LYS A CA 1
ATOM 528 C C . LYS A 1 72 ? 14.830 -7.653 -3.881 1.00 83.88 72 LYS A C 1
ATOM 530 O O . LYS A 1 72 ? 14.798 -7.451 -2.667 1.00 83.88 72 LYS A O 1
ATOM 535 N N . LEU A 1 73 ? 13.751 -7.869 -4.626 1.00 84.94 73 LEU A N 1
ATOM 536 C CA . LEU A 1 73 ? 12.456 -8.105 -4.015 1.00 84.94 73 LEU A CA 1
ATOM 537 C C . LEU A 1 73 ? 12.515 -9.441 -3.261 1.00 84.94 73 LEU A C 1
ATOM 539 O O . LEU A 1 73 ? 13.010 -10.439 -3.790 1.00 84.94 73 LEU A O 1
ATOM 543 N N . LEU A 1 74 ? 12.075 -9.444 -2.007 1.00 81.31 74 LEU A N 1
ATOM 544 C CA . LEU A 1 74 ? 11.921 -10.669 -1.228 1.00 81.31 74 LEU A CA 1
ATOM 545 C C . LEU A 1 74 ? 10.497 -11.195 -1.407 1.00 81.31 74 LEU A C 1
ATOM 547 O O . LEU A 1 74 ? 9.580 -10.434 -1.715 1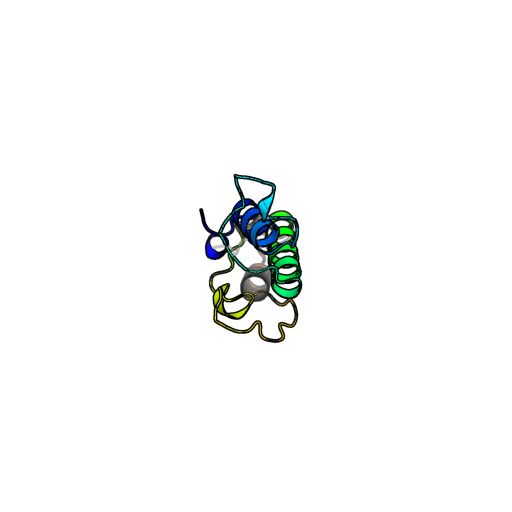.00 81.31 74 LEU A O 1
ATOM 551 N N . ALA A 1 75 ? 10.307 -12.498 -1.194 1.00 83.06 75 ALA A N 1
ATOM 552 C CA . ALA A 1 75 ? 8.967 -13.058 -1.118 1.00 83.06 75 ALA A CA 1
ATOM 553 C C . ALA A 1 75 ? 8.219 -12.400 0.050 1.00 83.06 75 ALA A C 1
ATOM 555 O O . ALA A 1 75 ? 8.676 -12.442 1.193 1.00 83.06 75 ALA A O 1
ATOM 556 N N . TRP A 1 76 ? 7.080 -11.792 -0.259 1.00 84.06 76 TRP A N 1
ATOM 557 C CA . TRP A 1 76 ? 6.187 -11.154 0.696 1.00 84.06 76 TRP A CA 1
ATOM 558 C C . TRP A 1 76 ? 4.816 -11.818 0.596 1.00 84.06 76 TRP A C 1
ATOM 560 O O 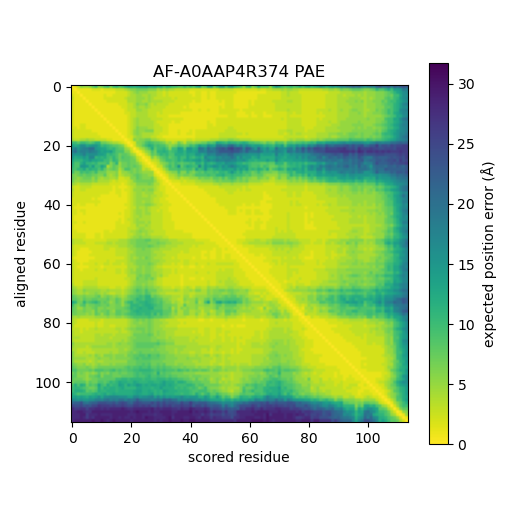. TRP A 1 76 ? 4.325 -12.100 -0.495 1.00 84.06 76 TRP A O 1
ATOM 570 N N . ASP A 1 77 ? 4.208 -12.081 1.744 1.00 84.75 77 ASP A N 1
ATOM 571 C CA . ASP A 1 77 ? 2.939 -12.793 1.908 1.00 84.75 77 ASP A CA 1
ATOM 572 C C . ASP A 1 77 ? 1.697 -11.911 1.687 1.00 84.75 77 ASP A C 1
ATOM 574 O O . ASP A 1 77 ? 0.575 -12.355 1.912 1.00 84.75 77 ASP A O 1
ATOM 578 N N . ALA A 1 78 ? 1.889 -10.673 1.222 1.00 82.81 78 ALA A N 1
ATOM 579 C CA . ALA A 1 78 ? 0.852 -9.655 1.082 1.00 82.81 78 ALA A CA 1
ATOM 580 C C . ALA A 1 78 ? 0.258 -9.141 2.416 1.00 82.81 78 ALA A C 1
ATOM 582 O O . ALA A 1 78 ? -0.773 -8.461 2.398 1.00 82.81 78 ALA A O 1
ATOM 583 N N . THR A 1 79 ? 0.913 -9.397 3.556 1.00 88.88 79 THR A N 1
ATOM 584 C CA . THR A 1 79 ? 0.488 -8.903 4.877 1.00 88.88 79 THR A CA 1
ATOM 585 C C . THR A 1 79 ? 1.034 -7.500 5.152 1.00 88.88 79 THR A C 1
ATOM 587 O O . THR A 1 79 ? 2.203 -7.212 4.896 1.00 88.88 79 THR A O 1
ATOM 590 N N . PHE A 1 80 ? 0.206 -6.613 5.707 1.00 93.50 80 PHE A N 1
ATOM 591 C CA . PHE A 1 80 ? 0.606 -5.253 6.084 1.00 93.50 80 PHE A CA 1
ATOM 592 C C . PHE A 1 80 ? 0.626 -5.104 7.602 1.00 93.50 80 PHE A C 1
ATOM 594 O O . PHE A 1 80 ? -0.392 -5.362 8.240 1.00 93.50 80 PHE A O 1
ATOM 601 N N . GLN A 1 81 ? 1.721 -4.581 8.169 1.00 93.25 81 GLN A N 1
ATOM 602 C CA . GLN A 1 81 ? 1.805 -4.310 9.612 1.00 93.25 81 GLN A CA 1
ATOM 603 C C . GLN A 1 81 ? 0.632 -3.451 10.106 1.00 93.25 81 GLN A C 1
ATOM 605 O O . GLN A 1 81 ? 0.056 -3.727 11.151 1.00 93.25 81 GLN A O 1
ATOM 610 N N . TRP A 1 82 ? 0.209 -2.469 9.305 1.00 95.00 82 TRP A N 1
ATOM 611 C CA . TRP A 1 82 ? -0.933 -1.621 9.638 1.00 95.00 82 TRP A CA 1
ATOM 612 C C . TRP A 1 82 ? -2.232 -2.408 9.873 1.00 95.00 82 TRP A C 1
ATOM 614 O O . TRP A 1 82 ? -3.025 -1.997 10.709 1.00 95.00 82 TRP A O 1
ATOM 624 N N . GLN A 1 83 ? -2.471 -3.524 9.170 1.00 92.75 83 GLN A N 1
ATOM 625 C CA . GLN A 1 83 ? -3.675 -4.338 9.396 1.00 92.75 83 GLN A CA 1
ATOM 626 C C . GLN A 1 83 ? -3.642 -4.991 10.779 1.00 92.75 83 GLN A C 1
ATOM 628 O O . GLN A 1 83 ? -4.620 -4.880 11.511 1.00 92.75 83 GLN A O 1
ATOM 633 N N . ASN A 1 84 ? -2.496 -5.557 11.168 1.00 91.62 84 ASN A N 1
ATOM 634 C CA . ASN A 1 84 ? -2.304 -6.127 12.503 1.00 91.62 84 ASN A CA 1
ATOM 635 C C . ASN A 1 84 ? -2.521 -5.063 13.592 1.00 91.62 84 ASN A C 1
ATOM 637 O O . ASN A 1 84 ? -3.259 -5.293 14.544 1.00 91.62 84 ASN A O 1
ATOM 641 N N . ASP A 1 85 ? -1.962 -3.862 13.403 1.00 92.88 85 ASP A N 1
ATOM 642 C CA . ASP A 1 85 ? -2.135 -2.757 14.353 1.00 92.88 85 ASP A CA 1
ATOM 643 C C . ASP A 1 85 ? -3.616 -2.351 14.497 1.00 92.88 85 ASP A C 1
ATOM 645 O O . ASP A 1 85 ? -4.070 -1.977 15.579 1.00 92.88 85 ASP A O 1
ATOM 649 N N . GLN A 1 86 ? -4.393 -2.400 13.407 1.00 92.31 86 GLN A N 1
ATOM 650 C CA . GLN A 1 86 ? -5.833 -2.135 13.459 1.00 92.31 86 GLN A CA 1
ATOM 651 C C . GLN A 1 86 ? -6.598 -3.244 14.180 1.00 92.31 86 GLN A C 1
ATOM 653 O O . GLN A 1 86 ? -7.551 -2.935 14.892 1.00 92.31 86 GLN A O 1
ATOM 658 N N . ASP A 1 87 ? -6.216 -4.505 14.007 1.00 92.88 87 ASP A N 1
ATOM 659 C CA . ASP A 1 87 ? -6.864 -5.629 14.683 1.00 92.88 87 ASP A CA 1
ATOM 660 C C . ASP A 1 87 ? -6.670 -5.557 16.202 1.00 92.88 87 ASP A C 1
ATOM 662 O O . ASP A 1 87 ? -7.658 -5.659 16.934 1.00 92.88 87 ASP A O 1
ATOM 666 N N . ASP A 1 88 ? -5.464 -5.219 16.666 1.00 94.25 88 ASP A N 1
ATOM 667 C CA . ASP A 1 88 ? -5.182 -4.971 18.086 1.00 94.25 88 ASP A CA 1
ATOM 668 C C . ASP A 1 88 ? -6.034 -3.813 18.636 1.00 94.25 88 ASP A C 1
ATOM 670 O O . ASP A 1 88 ? -6.654 -3.912 19.700 1.00 94.25 88 ASP A O 1
ATOM 674 N N . VAL A 1 89 ? -6.123 -2.700 17.896 1.00 91.44 89 VAL A N 1
ATOM 675 C CA . VAL A 1 89 ? -6.971 -1.555 18.275 1.00 91.44 89 VAL A CA 1
ATOM 676 C C . VAL A 1 89 ? -8.448 -1.947 18.328 1.00 91.44 89 VAL A C 1
ATOM 678 O O . VAL A 1 89 ? -9.158 -1.554 19.259 1.00 91.44 89 VAL A O 1
ATOM 681 N N . ASN A 1 90 ? -8.919 -2.744 17.369 1.00 93.12 90 ASN A N 1
ATOM 682 C CA . ASN A 1 90 ? -10.301 -3.207 17.320 1.00 93.12 90 ASN A CA 1
ATOM 683 C C . ASN A 1 90 ? -10.629 -4.145 18.489 1.00 93.12 90 ASN A C 1
ATOM 685 O O . ASN A 1 90 ? -11.721 -4.055 19.057 1.00 93.12 90 ASN A O 1
ATOM 689 N N . GLU A 1 91 ? -9.705 -5.030 18.862 1.00 95.25 91 GLU A N 1
ATOM 690 C CA . GLU A 1 91 ? -9.848 -5.910 20.022 1.00 95.25 91 GLU A CA 1
ATOM 691 C C . GLU A 1 91 ? -9.910 -5.099 21.322 1.00 95.25 91 GLU A C 1
ATOM 693 O O . GLU A 1 91 ? -10.838 -5.272 22.119 1.00 95.25 91 GLU A O 1
ATOM 698 N N . MET A 1 92 ? -8.999 -4.135 21.496 1.00 95.44 92 MET A N 1
ATOM 699 C CA . MET A 1 92 ? -8.994 -3.241 22.657 1.00 95.44 92 MET A CA 1
ATOM 700 C C . MET A 1 92 ? -10.277 -2.408 22.765 1.00 95.44 92 MET A C 1
ATOM 702 O O . MET A 1 92 ? -10.819 -2.260 23.862 1.00 95.44 92 MET A O 1
ATOM 706 N N . ALA A 1 93 ? -10.791 -1.882 21.650 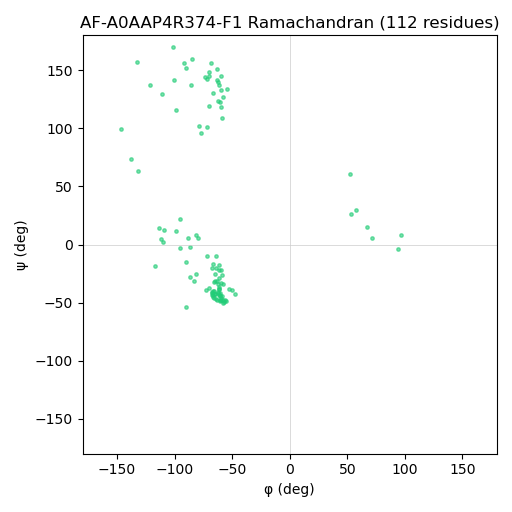1.00 93.75 93 ALA A N 1
ATOM 707 C CA . ALA A 1 93 ? -12.046 -1.134 21.628 1.00 93.75 93 ALA A CA 1
ATOM 708 C C . ALA A 1 93 ? -13.220 -2.001 22.109 1.00 93.75 93 ALA A C 1
ATOM 710 O O . ALA A 1 93 ? -13.958 -1.602 23.013 1.00 93.75 93 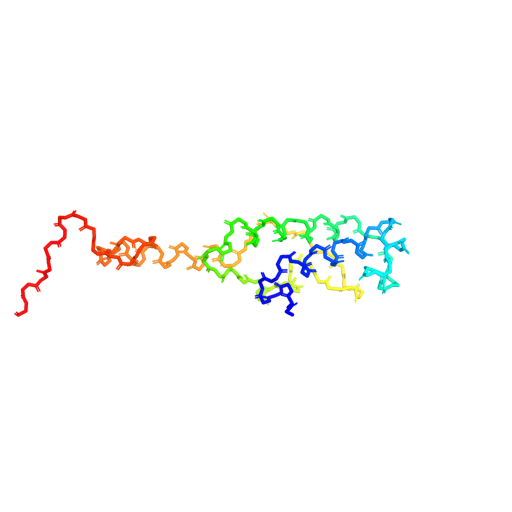ALA A O 1
ATOM 711 N N . ARG A 1 94 ? -13.337 -3.232 21.597 1.00 91.81 94 ARG A N 1
ATOM 712 C CA . ARG A 1 94 ? -14.383 -4.181 22.016 1.00 91.81 94 ARG A CA 1
ATOM 713 C C . ARG A 1 94 ? -14.270 -4.548 23.493 1.00 91.81 94 ARG A C 1
ATOM 715 O O . ARG A 1 94 ? -15.285 -4.566 24.185 1.00 91.81 94 ARG A O 1
ATOM 722 N N . ALA A 1 95 ? -13.052 -4.767 23.993 1.00 94.75 95 ALA A N 1
ATOM 723 C CA . ALA A 1 95 ? -12.797 -5.027 25.412 1.00 94.75 95 ALA A CA 1
ATOM 724 C C . ALA A 1 95 ? -13.210 -3.853 26.323 1.00 94.75 95 ALA A C 1
ATOM 726 O O . ALA A 1 95 ? -13.459 -4.042 27.512 1.00 94.75 95 ALA A O 1
ATOM 727 N N . ARG A 1 96 ? -13.308 -2.637 25.770 1.00 92.38 96 ARG A N 1
ATOM 728 C CA . ARG A 1 96 ? -13.792 -1.425 26.449 1.00 92.38 96 ARG A CA 1
ATOM 729 C C . ARG A 1 96 ? -15.258 -1.095 26.148 1.00 92.38 96 ARG A C 1
ATOM 731 O O . ARG A 1 96 ? -15.703 -0.006 26.493 1.00 92.38 96 ARG A O 1
ATOM 738 N N . HIS A 1 97 ? -16.004 -2.014 25.531 1.00 93.25 97 HIS A N 1
ATOM 739 C CA . HIS A 1 97 ? -17.387 -1.812 25.080 1.00 93.25 97 HIS A CA 1
ATOM 740 C C . HIS A 1 97 ? -17.565 -0.641 24.100 1.00 93.25 97 HIS A C 1
ATOM 742 O O . HIS A 1 97 ? -18.627 -0.019 24.046 1.00 93.25 97 HIS A O 1
ATOM 748 N N . LEU A 1 98 ? -16.529 -0.357 23.312 1.00 93.81 98 LEU A N 1
ATOM 749 C CA . LEU A 1 98 ? -16.551 0.633 22.246 1.00 93.81 98 LEU A CA 1
ATOM 750 C C . LEU A 1 98 ? -16.726 -0.059 20.892 1.00 93.81 98 LEU A C 1
ATOM 752 O O . LEU A 1 98 ? -16.162 -1.124 20.633 1.00 93.81 98 LEU A O 1
ATOM 756 N N . ASP A 1 99 ? -17.498 0.568 20.017 1.00 91.38 99 ASP A N 1
ATOM 757 C CA . ASP A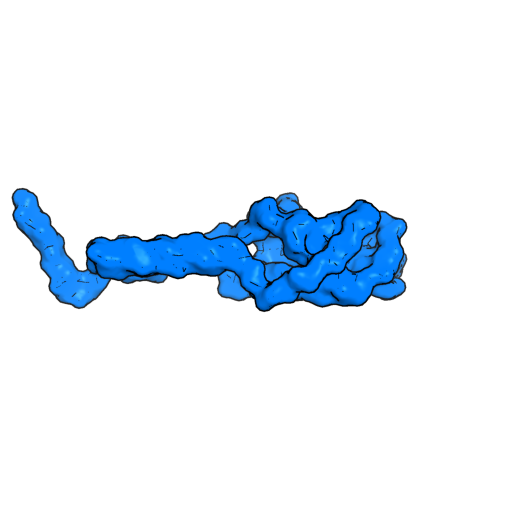 1 99 ? -17.592 0.234 18.608 1.00 91.38 99 ASP A CA 1
ATOM 758 C C . ASP A 1 99 ? -16.277 0.626 17.905 1.00 91.38 99 ASP A C 1
ATOM 760 O O . ASP A 1 99 ? -15.919 1.805 17.902 1.00 91.38 99 ASP A O 1
ATOM 764 N N . PRO A 1 100 ? -15.537 -0.315 17.291 1.00 89.56 100 PRO A N 1
ATOM 765 C CA . PRO A 1 100 ? -14.233 -0.005 16.701 1.00 89.56 100 PRO A CA 1
ATOM 766 C C . PRO A 1 100 ? -14.278 0.913 15.475 1.00 89.56 100 PRO A C 1
ATOM 768 O O . PRO A 1 100 ? -13.266 1.509 15.116 1.00 89.56 100 PRO A O 1
ATOM 771 N N . ALA A 1 101 ? -15.426 1.018 14.800 1.00 86.56 101 ALA A N 1
ATOM 772 C CA . ALA A 1 101 ? -15.561 1.858 13.615 1.00 86.56 101 ALA A CA 1
ATOM 773 C C . ALA A 1 101 ? -15.831 3.326 13.972 1.00 86.56 101 ALA A C 1
ATOM 775 O O . ALA A 1 101 ? -15.431 4.219 13.227 1.00 86.56 101 ALA A O 1
ATOM 776 N N . THR A 1 102 ? -16.511 3.572 15.092 1.00 86.31 102 THR A N 1
ATOM 777 C CA . THR A 1 102 ? -16.998 4.902 15.487 1.00 86.31 102 THR A CA 1
ATOM 778 C C . THR A 1 102 ? -16.384 5.426 16.784 1.00 86.31 102 THR A C 1
ATOM 780 O O . THR A 1 102 ? -16.442 6.626 17.040 1.00 86.31 102 THR A O 1
ATOM 783 N N . GLY A 1 103 ? -15.808 4.554 17.615 1.00 87.31 103 GLY A N 1
ATOM 784 C CA . GLY A 1 103 ? -15.332 4.880 18.961 1.00 87.31 103 GLY A CA 1
ATOM 785 C C . GLY A 1 103 ? -16.450 5.126 19.982 1.00 87.31 103 GLY A C 1
ATOM 786 O O . GLY A 1 103 ? -16.161 5.526 21.107 1.00 87.31 103 GLY A O 1
ATOM 787 N N . LEU A 1 104 ? -17.719 4.916 19.613 1.00 92.06 104 LEU A N 1
ATOM 788 C CA . LEU A 1 104 ? -18.876 5.125 20.488 1.00 92.06 104 LEU A CA 1
ATOM 789 C C . LEU A 1 104 ? -19.149 3.898 21.359 1.00 92.06 104 LEU A C 1
ATOM 791 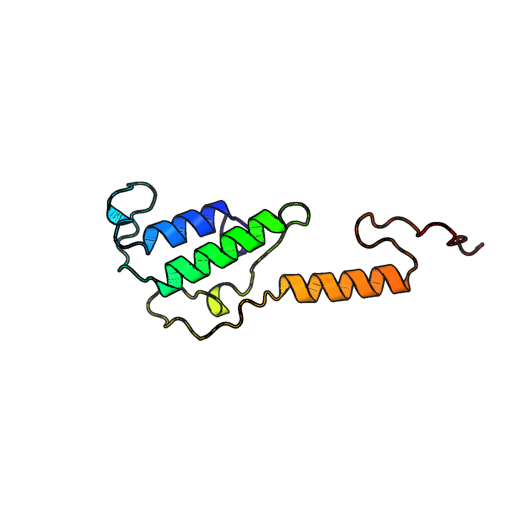O O . LEU A 1 104 ? -18.750 2.792 21.018 1.00 92.06 104 LEU A O 1
ATOM 795 N N . LEU A 1 105 ? -19.869 4.070 22.469 1.00 92.44 105 LEU A N 1
ATOM 796 C CA . LEU A 1 105 ? -20.321 2.935 23.277 1.00 92.44 105 LEU A CA 1
ATOM 797 C C . LEU A 1 105 ? -21.236 2.017 22.462 1.00 92.44 105 LEU A C 1
ATOM 799 O O . LEU A 1 105 ? -22.141 2.479 21.763 1.00 92.44 105 LEU A O 1
ATOM 803 N N . LEU A 1 106 ? -21.031 0.711 22.608 1.00 86.94 106 LEU A N 1
ATOM 804 C CA . LEU A 1 106 ? -21.928 -0.281 22.034 1.00 86.94 106 LEU A CA 1
ATOM 805 C C . LEU A 1 106 ? -23.333 -0.156 22.662 1.00 86.94 106 LEU A C 1
ATOM 807 O O . LEU A 1 106 ? -23.452 0.086 23.870 1.00 86.94 106 LEU A O 1
ATOM 811 N N . PRO A 1 107 ? -24.410 -0.335 21.874 1.00 79.81 107 PRO A N 1
ATOM 812 C CA . PRO A 1 107 ? -25.771 -0.261 22.386 1.00 79.81 107 PRO A CA 1
ATOM 813 C C . PRO A 1 107 ? -25.984 -1.281 23.512 1.00 79.81 107 PRO A C 1
ATOM 815 O O . PRO A 1 107 ? -25.701 -2.465 23.351 1.00 79.81 107 PRO A O 1
ATOM 818 N N . GLY A 1 108 ? -26.478 -0.810 24.660 1.00 72.75 108 GLY A N 1
ATOM 819 C CA . GLY A 1 108 ? -26.653 -1.622 25.870 1.00 72.75 108 GLY A CA 1
ATOM 820 C C . GLY A 1 108 ? -25.483 -1.568 26.859 1.00 72.75 108 GLY A C 1
ATOM 821 O O . GLY A 1 108 ? -25.605 -2.107 27.955 1.00 72.75 108 GLY A O 1
ATOM 822 N N . SER A 1 109 ? -24.385 -0.878 26.529 1.00 65.19 109 SER A N 1
ATOM 823 C CA . SER A 1 109 ? -23.319 -0.584 27.488 1.00 65.19 109 SER A CA 1
ATOM 824 C C . SER A 1 109 ? -23.754 0.562 28.408 1.00 65.19 109 SER A C 1
ATOM 826 O O . SER A 1 109 ? -23.642 1.736 28.059 1.00 65.19 109 SER A O 1
ATOM 828 N N . THR A 1 110 ? -24.288 0.242 29.588 1.00 61.59 110 THR A N 1
ATOM 829 C CA . THR A 1 110 ? -24.520 1.235 30.648 1.00 61.59 110 THR A CA 1
ATOM 830 C C . THR A 1 110 ? -23.180 1.830 31.071 1.00 61.59 110 THR A C 1
ATOM 832 O O . THR A 1 110 ? -22.279 1.086 31.461 1.00 61.59 110 THR A O 1
ATOM 835 N N . ALA A 1 111 ? -23.035 3.155 30.998 1.00 54.94 111 ALA A N 1
ATOM 836 C CA . ALA A 1 111 ? -21.877 3.832 31.570 1.00 54.94 111 ALA A CA 1
ATOM 837 C C . ALA A 1 111 ? -21.760 3.443 33.058 1.00 54.94 111 ALA A C 1
ATOM 839 O O . ALA A 1 111 ? -22.784 3.450 33.748 1.00 54.94 111 ALA A O 1
ATOM 840 N N . PRO A 1 112 ? -20.569 3.084 33.571 1.00 51.66 112 PRO A N 1
ATOM 841 C CA . PRO A 1 112 ? -20.408 2.904 35.003 1.00 51.66 112 PRO A CA 1
ATOM 842 C C . PRO A 1 112 ? -20.756 4.233 35.676 1.00 51.66 112 PRO A C 1
ATOM 844 O O . PRO A 1 112 ? -20.142 5.262 35.393 1.00 51.66 112 PRO A O 1
ATOM 847 N N . HIS A 1 113 ? -21.790 4.211 36.515 1.00 48.38 113 HIS A N 1
ATOM 848 C CA . HIS A 1 113 ? -22.094 5.306 37.423 1.00 48.38 113 HIS A CA 1
ATOM 849 C C . HIS A 1 113 ? -20.871 5.502 38.329 1.00 48.38 113 HIS A C 1
ATOM 851 O O . HIS A 1 113 ? -20.559 4.625 39.135 1.00 48.38 113 HIS A O 1
ATOM 857 N N . GLY A 1 114 ? -20.149 6.602 38.111 1.00 48.44 114 GLY A N 1
ATOM 858 C CA . GLY A 1 114 ? -19.159 7.140 39.042 1.00 48.44 114 GLY A CA 1
ATOM 859 C C . GLY A 1 114 ? -19.816 8.072 40.042 1.00 48.44 114 GLY A C 1
ATOM 860 O O . GLY A 1 114 ? -20.823 8.713 39.660 1.00 48.44 114 GLY A O 1
#

Organism: NCBI:txid488447

Solvent-accessible surface area (backbone atoms only — not comparable to full-atom values): 6595 Å² total; per-residue (Å²): 125,43,44,42,74,31,29,33,66,42,20,46,42,53,18,38,21,20,34,84,67,16,74,76,41,86,90,27,54,70,90,55,72,60,34,70,68,54,24,50,46,24,50,53,51,23,50,54,27,61,77,37,48,96,71,70,41,54,34,85,59,39,67,75,58,58,35,65,83,92,53,74,76,58,96,68,92,82,79,54,71,52,57,57,57,47,50,55,51,37,51,54,27,48,78,68,46,22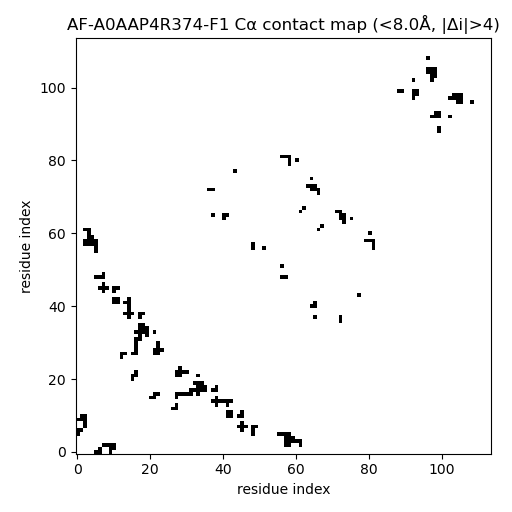,35,66,90,77,70,41,71,37,92,86,63,74,75,82,86,123